Protein AF-A0A231RF28-F1 (afdb_monomer_lite)

Sequence (143 aa):
MRLYLSRLQVIILSLILAVGATVGSVVFNNASAESEHPALEQSLPKDEKGQTVFPKNKNGQTYGSAAFAVSPDNEPDLIKAWGADGNLGYVLKSDLDGDKPKNPEEAIAQQKLQKGDRIIPLYDVDGKTVIGKFIMSGAAIHN

Foldseek 3Di:
DPPPPPPVVVVVVPPPDDDDDDDDDDDPDPPPVPPPDDPDAVPFDADPVRAGDADADPVRWGEDAQVRGPDLVRGTQWHWDQAPVRDTATFGPCQVVDDDQPDPVSVVVVVVVPPFKDWTFGAHRNNPHGDHIHIDGDDDPPD

Radius of gyration: 27.0 Å; chains: 1; bounding box: 60×55×83 Å

Structure (mmCIF, N/CA/C/O backbone):
data_AF-A0A231RF28-F1
#
_entry.id   AF-A0A231RF28-F1
#
loop_
_atom_site.group_PDB
_atom_site.id
_atom_site.type_symbol
_atom_site.label_atom_id
_atom_site.label_alt_id
_atom_site.label_comp_id
_atom_site.label_asym_id
_atom_site.label_entity_id
_atom_site.label_seq_id
_atom_site.pdbx_PDB_ins_code
_atom_site.Cartn_x
_atom_site.Cartn_y
_atom_site.Cartn_z
_atom_site.occupancy
_atom_site.B_iso_or_equiv
_atom_site.auth_seq_id
_atom_site.auth_comp_id
_atom_site.auth_asym_id
_atom_site.auth_atom_id
_atom_site.pdbx_PDB_model_num
ATOM 1 N N . MET A 1 1 ? -37.564 -11.296 -53.355 1.00 51.03 1 MET A N 1
ATOM 2 C CA . MET A 1 1 ? -36.103 -11.241 -53.122 1.00 51.03 1 MET A CA 1
ATOM 3 C C . MET A 1 1 ? -35.798 -11.647 -51.675 1.00 51.03 1 MET A C 1
ATOM 5 O O . MET A 1 1 ? -35.544 -10.805 -50.830 1.00 51.03 1 MET A O 1
ATOM 9 N N . ARG A 1 2 ? -35.934 -12.943 -51.358 1.00 50.25 2 ARG A N 1
ATOM 10 C CA . ARG A 1 2 ? -35.669 -13.543 -50.030 1.00 50.25 2 ARG A CA 1
ATOM 11 C C . ARG A 1 2 ? -35.161 -14.982 -50.210 1.00 50.25 2 ARG A C 1
ATOM 13 O O . ARG A 1 2 ? -35.762 -15.931 -49.734 1.00 50.25 2 ARG A O 1
ATOM 20 N N . LEU A 1 3 ? -34.093 -15.135 -50.992 1.00 49.31 3 LEU A N 1
ATOM 21 C CA . LEU A 1 3 ? -33.524 -16.440 -51.368 1.00 49.31 3 LEU A CA 1
ATOM 22 C C . LEU A 1 3 ? -31.984 -16.422 -51.390 1.00 49.31 3 LEU A C 1
ATOM 24 O O . LEU A 1 3 ? -31.361 -17.113 -52.183 1.00 49.31 3 LEU A O 1
ATOM 28 N N . TYR A 1 4 ? -31.366 -15.625 -50.510 1.00 54.00 4 TYR A N 1
ATOM 29 C CA . TYR A 1 4 ? -29.901 -15.508 -50.408 1.00 54.00 4 TYR A CA 1
ATOM 30 C C . TYR A 1 4 ? -29.336 -15.703 -48.990 1.00 54.00 4 TYR A C 1
ATOM 32 O O . TYR A 1 4 ? -28.139 -15.542 -48.787 1.00 54.00 4 TYR A O 1
ATOM 40 N N . LEU A 1 5 ? -30.164 -16.086 -48.010 1.00 45.59 5 LEU A N 1
ATOM 41 C CA . LEU A 1 5 ? -29.724 -16.264 -46.617 1.00 45.59 5 LEU A CA 1
ATOM 42 C C . LEU A 1 5 ? -29.413 -17.718 -46.219 1.00 45.59 5 LEU A C 1
ATOM 44 O O . LEU A 1 5 ? -28.817 -17.927 -45.173 1.00 45.59 5 LEU A O 1
ATOM 48 N N . SER A 1 6 ? -29.727 -18.722 -47.045 1.00 58.25 6 SER A N 1
ATOM 49 C CA . SER A 1 6 ? -29.526 -20.144 -46.698 1.00 58.25 6 SER A CA 1
ATOM 50 C C . SER A 1 6 ? -28.325 -20.823 -47.372 1.00 58.25 6 SER A C 1
ATOM 52 O O . SER A 1 6 ? -28.043 -21.981 -47.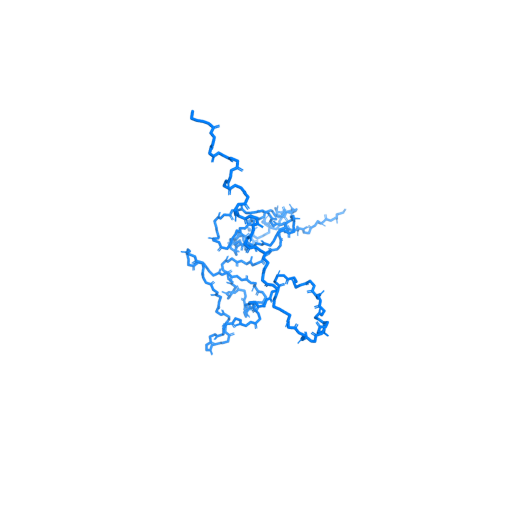080 1.00 58.25 6 SER A O 1
ATOM 54 N N . ARG A 1 7 ? -27.590 -20.133 -48.259 1.00 55.50 7 ARG A N 1
ATOM 55 C CA . ARG A 1 7 ? -26.402 -20.695 -48.943 1.00 55.50 7 ARG A CA 1
ATOM 56 C C . ARG A 1 7 ? -25.059 -20.149 -48.453 1.00 55.50 7 ARG A C 1
ATOM 58 O O . ARG A 1 7 ? -24.032 -20.742 -48.758 1.00 55.50 7 ARG A O 1
ATOM 65 N N . LEU A 1 8 ? -25.059 -19.083 -47.651 1.00 40.91 8 LEU A N 1
ATOM 66 C CA . LEU A 1 8 ? -23.835 -18.488 -47.100 1.00 40.91 8 LEU A CA 1
ATOM 67 C C . LEU A 1 8 ? -23.349 -19.203 -45.822 1.00 40.91 8 LEU A C 1
ATOM 69 O O . LEU A 1 8 ? -22.150 -19.268 -45.579 1.00 40.91 8 LEU A O 1
ATOM 73 N N . GLN A 1 9 ? -24.254 -19.820 -45.051 1.00 45.31 9 GLN A N 1
ATOM 74 C CA . GLN A 1 9 ? -23.897 -20.587 -43.844 1.00 45.31 9 GLN A CA 1
ATOM 75 C C . GLN A 1 9 ? -23.270 -21.962 -44.141 1.00 45.31 9 GLN A C 1
ATOM 77 O O . GLN A 1 9 ? -22.572 -22.501 -43.290 1.00 45.31 9 GLN A O 1
ATOM 82 N N . VAL A 1 10 ? -23.463 -22.520 -45.342 1.00 48.19 10 VAL A N 1
ATOM 83 C CA . VAL A 1 10 ? -22.919 -23.844 -45.709 1.00 48.19 10 VAL A CA 1
ATOM 84 C C . VAL A 1 10 ? -21.465 -23.753 -46.195 1.00 48.19 10 VAL A C 1
ATOM 86 O O . VAL A 1 10 ? -20.697 -24.685 -45.998 1.00 48.19 10 VAL A O 1
ATOM 89 N N . ILE A 1 11 ? -21.050 -22.608 -46.750 1.00 48.97 11 ILE A N 1
ATOM 90 C CA . ILE A 1 11 ? -19.699 -22.418 -47.314 1.00 48.97 11 ILE A CA 1
ATOM 91 C C . ILE A 1 11 ? -18.642 -22.212 -46.211 1.00 48.97 11 ILE A C 1
ATOM 93 O O . ILE A 1 11 ? -17.485 -22.587 -46.385 1.00 48.97 11 ILE A O 1
ATOM 97 N N . ILE A 1 12 ? -19.037 -21.688 -45.045 1.00 47.38 12 ILE A N 1
ATOM 98 C CA . ILE A 1 12 ? -18.131 -21.479 -43.900 1.00 47.38 12 ILE A CA 1
ATOM 99 C C . ILE A 1 12 ? -17.846 -22.803 -43.155 1.00 47.38 12 ILE A C 1
ATOM 101 O O . ILE A 1 12 ? -16.791 -22.951 -42.547 1.00 47.38 12 ILE A O 1
ATOM 105 N N . LEU A 1 13 ? -18.732 -23.803 -43.264 1.00 41.25 13 LEU A N 1
ATOM 106 C CA . LEU A 1 13 ? -18.581 -25.121 -42.625 1.00 41.25 13 LEU A CA 1
ATOM 107 C C . LEU A 1 13 ? -17.770 -26.139 -43.451 1.00 41.25 13 LEU A C 1
ATOM 109 O O . LEU A 1 13 ? -17.362 -27.163 -42.912 1.00 41.25 13 LEU A O 1
ATOM 113 N N . SER A 1 14 ? -17.493 -25.870 -44.732 1.00 47.94 14 SER A N 1
ATOM 114 C CA . SER A 1 14 ? -16.787 -26.796 -45.638 1.00 47.94 14 SER A CA 1
ATOM 115 C C . SER A 1 14 ? -15.280 -26.543 -45.799 1.00 47.94 14 SER A C 1
ATOM 117 O O . SER A 1 14 ? -14.629 -27.254 -46.557 1.00 47.94 14 SER A O 1
ATOM 119 N N . LEU A 1 15 ? -14.704 -25.559 -45.099 1.00 44.72 15 LEU A N 1
ATOM 120 C CA . LEU A 1 15 ? -13.268 -25.230 -45.170 1.00 44.72 15 LEU A CA 1
ATOM 121 C C . LEU A 1 15 ? -12.462 -25.747 -43.961 1.00 44.72 15 LEU A C 1
ATOM 123 O O . LEU A 1 15 ? -11.371 -25.262 -43.679 1.00 44.72 15 LEU A O 1
ATOM 127 N N . ILE A 1 16 ? -12.995 -26.751 -43.257 1.00 54.25 16 ILE A N 1
ATOM 128 C CA . ILE A 1 16 ? -12.319 -27.485 -42.178 1.00 54.25 16 ILE A CA 1
ATOM 129 C C . ILE A 1 16 ? -12.245 -28.960 -42.584 1.00 54.25 16 ILE A C 1
ATOM 131 O O . ILE A 1 16 ? -13.041 -29.772 -42.130 1.00 54.25 16 ILE A O 1
ATOM 135 N N . LEU A 1 17 ? -11.322 -29.309 -43.484 1.00 48.09 17 LEU A N 1
ATOM 136 C CA . LEU A 1 17 ? -10.825 -30.685 -43.629 1.00 48.09 17 LEU A CA 1
ATOM 137 C C . LEU A 1 17 ? -9.593 -30.718 -44.541 1.00 48.09 17 LEU A C 1
ATOM 139 O O . LEU A 1 17 ? -9.654 -31.074 -45.712 1.00 48.09 17 LEU A O 1
ATOM 143 N N . ALA A 1 18 ? -8.444 -30.356 -43.979 1.00 44.31 18 ALA A N 1
ATOM 144 C CA . ALA A 1 18 ? -7.155 -30.801 -44.491 1.00 44.31 18 ALA A CA 1
ATOM 145 C C . ALA A 1 18 ? -6.396 -31.435 -43.323 1.00 44.31 18 ALA A C 1
ATOM 147 O O . ALA A 1 18 ? -5.724 -30.773 -42.538 1.00 44.31 18 ALA A O 1
ATOM 148 N N . VAL A 1 19 ? -6.609 -32.743 -43.189 1.00 49.12 19 VAL A N 1
ATOM 149 C CA . VAL A 1 19 ? -5.878 -33.645 -42.303 1.00 49.12 19 VAL A CA 1
ATOM 150 C C . VAL A 1 19 ? -4.441 -33.738 -42.812 1.00 49.12 19 VAL A C 1
ATOM 152 O O . VAL A 1 19 ? -4.191 -34.311 -43.869 1.00 49.12 19 VAL A O 1
ATOM 155 N N . GLY A 1 20 ? -3.500 -33.177 -42.058 1.00 45.06 20 GLY A N 1
ATOM 156 C CA . GLY A 1 20 ? -2.078 -33.483 -42.165 1.00 45.06 20 GLY A CA 1
ATOM 157 C C . GLY A 1 20 ? -1.670 -34.300 -40.948 1.00 45.06 20 GLY A C 1
ATOM 158 O O . GLY A 1 20 ? -1.542 -33.754 -39.858 1.00 45.06 20 GLY A O 1
ATOM 159 N N . ALA A 1 21 ? -1.516 -35.611 -41.120 1.00 50.72 21 ALA A N 1
ATOM 160 C CA . ALA A 1 21 ? -1.008 -36.495 -40.082 1.00 50.72 21 ALA A CA 1
ATOM 161 C C . ALA A 1 21 ? 0.480 -36.204 -39.827 1.00 50.72 21 ALA A C 1
ATOM 163 O O . ALA A 1 21 ? 1.325 -36.501 -40.670 1.00 50.72 21 ALA A O 1
ATOM 164 N N . THR A 1 22 ? 0.806 -35.673 -38.650 1.00 48.28 22 THR A N 1
ATOM 165 C CA . THR A 1 22 ? 2.156 -35.746 -38.088 1.00 48.28 22 THR A CA 1
ATOM 166 C C . THR A 1 22 ? 2.129 -36.648 -36.861 1.00 48.28 22 THR A C 1
ATOM 168 O O . THR A 1 22 ? 1.559 -36.340 -35.818 1.00 48.28 22 THR A O 1
ATOM 171 N N . VAL A 1 23 ? 2.744 -37.818 -37.017 1.00 50.22 23 VAL A N 1
ATOM 172 C CA . VAL A 1 23 ? 3.174 -38.673 -35.912 1.00 50.22 23 VAL A CA 1
ATOM 173 C C . VAL A 1 23 ? 4.268 -37.914 -35.162 1.00 50.22 23 VAL A C 1
ATOM 175 O O . VAL A 1 23 ? 5.289 -37.571 -35.753 1.00 50.22 23 VAL A O 1
ATOM 178 N N . GLY A 1 24 ? 4.065 -37.637 -33.876 1.00 38.69 24 GLY A N 1
ATOM 179 C CA . GLY A 1 24 ? 5.066 -36.970 -33.048 1.00 38.69 24 GLY A CA 1
ATOM 180 C C . GLY A 1 24 ? 4.706 -37.038 -31.570 1.00 38.69 24 GLY A C 1
ATOM 181 O O . GLY A 1 24 ? 3.854 -36.290 -31.119 1.00 38.69 24 GLY A O 1
ATOM 182 N N . SER A 1 25 ? 5.341 -37.978 -30.869 1.00 43.47 25 SER A N 1
ATOM 183 C CA . SER A 1 25 ? 5.552 -38.093 -29.418 1.00 43.47 25 SER A CA 1
ATOM 184 C C . SER A 1 25 ? 4.484 -37.532 -28.471 1.00 43.47 25 SER A C 1
ATOM 186 O O . SER A 1 25 ? 4.359 -36.326 -28.279 1.00 43.47 25 SER A O 1
ATOM 188 N N . VAL A 1 26 ? 3.825 -38.434 -27.739 1.00 46.59 26 VAL A N 1
ATOM 189 C CA . VAL A 1 26 ? 3.111 -38.097 -26.502 1.00 46.59 26 VAL A CA 1
ATOM 190 C C . VAL A 1 26 ? 4.143 -37.629 -25.472 1.00 46.59 26 VAL A C 1
ATOM 192 O O . VAL A 1 26 ? 4.711 -38.433 -24.738 1.00 46.59 26 VAL A O 1
ATOM 195 N N . VAL A 1 27 ? 4.429 -36.331 -25.435 1.00 42.31 27 VAL A N 1
ATOM 196 C CA . VAL A 1 27 ? 5.046 -35.719 -24.261 1.00 42.31 27 VAL A CA 1
ATOM 197 C C . VAL A 1 27 ? 3.897 -35.372 -23.326 1.00 42.31 27 VAL A C 1
ATOM 199 O O . VAL A 1 27 ? 3.107 -34.470 -23.599 1.00 42.31 27 VAL A O 1
ATOM 202 N N . PHE A 1 28 ? 3.767 -36.148 -22.250 1.00 44.22 28 PHE A N 1
ATOM 203 C CA . PHE A 1 28 ? 2.954 -35.785 -21.096 1.00 44.22 28 PHE A CA 1
ATOM 204 C C . PHE A 1 28 ? 3.532 -34.495 -20.511 1.00 44.22 28 PHE A C 1
ATOM 206 O O . PHE A 1 28 ? 4.428 -34.526 -19.671 1.00 44.22 28 PHE A O 1
ATOM 213 N N . ASN A 1 29 ? 3.038 -33.351 -20.971 1.00 35.97 29 ASN A N 1
ATOM 214 C CA . ASN A 1 29 ? 3.200 -32.122 -20.220 1.00 35.97 29 ASN A CA 1
ATOM 215 C C . ASN A 1 29 ? 2.235 -32.225 -19.045 1.00 35.97 29 ASN A C 1
ATOM 217 O O . ASN A 1 29 ? 1.019 -32.266 -19.237 1.00 35.97 29 ASN A O 1
ATOM 221 N N . ASN A 1 30 ? 2.782 -32.317 -17.833 1.00 46.56 30 ASN A N 1
ATOM 222 C CA . ASN A 1 30 ? 2.016 -32.063 -16.626 1.00 46.56 30 ASN A CA 1
ATOM 223 C C . ASN A 1 30 ? 1.319 -30.716 -16.818 1.00 46.56 30 ASN A C 1
ATOM 225 O O . ASN A 1 30 ? 1.971 -29.674 -16.817 1.00 46.56 30 ASN A O 1
ATOM 229 N N . ALA A 1 31 ? -0.001 -30.745 -16.979 1.00 41.00 31 ALA A N 1
ATOM 230 C CA . ALA A 1 31 ? -0.835 -29.591 -16.723 1.00 41.00 31 ALA A CA 1
ATOM 231 C C . ALA A 1 31 ? -0.774 -29.331 -15.213 1.00 41.00 31 ALA A C 1
ATOM 233 O O . ALA A 1 31 ? -1.672 -29.690 -14.455 1.00 41.00 31 ALA A O 1
ATOM 234 N N . SER A 1 32 ? 0.330 -28.741 -14.764 1.00 42.16 32 SER A N 1
ATOM 235 C CA . SER A 1 32 ? 0.260 -27.832 -13.639 1.00 42.16 32 SER A CA 1
ATOM 236 C C . SER A 1 32 ? -0.646 -26.714 -14.127 1.00 42.16 32 SER A C 1
ATOM 238 O O . SER A 1 32 ? -0.340 -26.071 -15.128 1.00 42.16 32 SER A O 1
ATOM 240 N N . ALA A 1 33 ? -1.802 -26.543 -13.491 1.00 42.66 33 ALA A N 1
ATOM 241 C CA . ALA A 1 33 ? -2.539 -25.301 -13.618 1.00 42.66 33 ALA A CA 1
ATOM 242 C C . ALA A 1 33 ? -1.552 -24.184 -13.258 1.00 42.66 33 ALA A C 1
ATOM 244 O O . ALA A 1 33 ? -1.176 -24.044 -12.094 1.00 42.66 33 ALA A O 1
ATOM 245 N N . GLU A 1 34 ? -1.036 -23.490 -14.268 1.00 37.88 34 GLU A N 1
ATOM 246 C CA . GLU A 1 34 ? -0.123 -22.379 -14.076 1.00 37.88 34 GLU A CA 1
ATOM 247 C C . GLU A 1 34 ? -0.973 -21.252 -13.507 1.00 37.88 34 GLU A C 1
ATOM 249 O O . GLU A 1 34 ? -1.758 -20.605 -14.196 1.00 37.88 34 GLU A O 1
ATOM 254 N N . SER A 1 35 ? -0.921 -21.133 -12.185 1.00 41.09 35 SER A N 1
ATOM 255 C CA . SER A 1 35 ? -1.431 -19.982 -11.472 1.00 41.09 35 SER A CA 1
ATOM 256 C C . SER A 1 35 ? -0.731 -18.756 -12.044 1.00 41.09 35 SER A C 1
ATOM 258 O O . SER A 1 35 ? 0.458 -18.543 -11.805 1.00 41.09 35 SER A O 1
ATOM 260 N N . GLU A 1 36 ? -1.451 -17.964 -12.825 1.00 44.81 36 GLU A N 1
ATOM 261 C CA . GLU A 1 36 ? -1.018 -16.626 -13.202 1.00 44.81 36 GLU A CA 1
ATOM 262 C C . GLU A 1 36 ? -0.693 -15.853 -11.895 1.00 44.81 36 GLU A C 1
ATOM 264 O O . GLU A 1 36 ? -1.593 -15.624 -11.087 1.00 44.81 36 GLU A O 1
ATOM 269 N N . HIS A 1 37 ? 0.590 -15.483 -11.713 1.00 44.22 37 HIS A N 1
ATOM 270 C CA . HIS A 1 37 ? 1.276 -14.745 -10.614 1.00 44.22 37 HIS A CA 1
ATOM 271 C C . HIS A 1 37 ? 2.065 -15.586 -9.575 1.00 44.22 37 HIS A C 1
ATOM 273 O O . HIS A 1 37 ? 1.469 -16.473 -8.972 1.00 44.22 37 HIS A O 1
ATOM 279 N N . PRO A 1 38 ? 3.361 -15.277 -9.249 1.00 46.59 38 PRO A N 1
ATOM 280 C CA . PRO A 1 38 ? 4.085 -13.996 -9.371 1.00 46.59 38 PRO A CA 1
ATOM 281 C C . PRO A 1 38 ? 5.571 -14.135 -9.822 1.00 46.59 38 PRO A C 1
ATOM 283 O O . PRO A 1 38 ? 6.466 -14.285 -8.995 1.00 46.59 38 PRO A O 1
ATOM 286 N N . ALA A 1 39 ? 5.884 -14.005 -11.114 1.00 41.72 39 ALA A N 1
ATOM 287 C CA . ALA A 1 39 ? 7.285 -14.033 -11.585 1.00 41.72 39 ALA A CA 1
ATOM 288 C C . ALA A 1 39 ? 7.939 -12.641 -11.756 1.00 41.72 39 ALA A C 1
ATOM 290 O O . ALA A 1 39 ? 9.108 -12.558 -12.114 1.00 41.72 39 ALA A O 1
ATOM 291 N N . LEU A 1 40 ? 7.222 -11.538 -11.501 1.00 48.03 40 LEU A N 1
ATOM 292 C CA . LEU A 1 40 ? 7.718 -10.183 -11.811 1.00 48.03 40 LEU A CA 1
ATOM 293 C C . LEU A 1 40 ? 8.420 -9.456 -10.650 1.00 48.03 40 LEU A C 1
ATOM 295 O O . LEU A 1 40 ? 9.092 -8.459 -10.891 1.00 48.03 40 LEU A O 1
ATOM 299 N N . GLU A 1 41 ? 8.286 -9.908 -9.398 1.00 50.41 41 GLU A N 1
ATOM 300 C CA . GLU A 1 41 ? 8.835 -9.155 -8.252 1.00 50.41 41 GLU A CA 1
ATOM 301 C C . GLU A 1 41 ? 10.191 -9.655 -7.743 1.00 50.41 41 GLU A C 1
ATOM 303 O O . GLU A 1 41 ? 10.949 -8.882 -7.162 1.00 50.41 41 GLU A O 1
ATOM 308 N N . GLN A 1 42 ? 10.555 -10.912 -8.005 1.00 54.94 42 GLN A N 1
ATOM 309 C CA . GLN A 1 42 ? 11.833 -11.467 -7.542 1.00 54.94 42 GLN A CA 1
ATOM 310 C C . GLN A 1 42 ? 13.037 -11.017 -8.396 1.00 54.94 42 GLN A C 1
ATOM 312 O O . GLN A 1 42 ? 14.182 -11.269 -8.031 1.00 54.94 42 GLN A O 1
ATOM 317 N N . SER A 1 43 ? 12.788 -10.311 -9.504 1.00 71.00 43 SER A N 1
ATOM 318 C CA . SER A 1 43 ? 13.791 -9.799 -10.446 1.00 71.00 43 SER A CA 1
ATOM 319 C C . SER A 1 43 ? 13.819 -8.270 -10.537 1.00 71.00 43 SER A C 1
ATOM 321 O O . SER A 1 43 ? 14.265 -7.729 -11.552 1.00 71.00 43 SER A O 1
ATOM 323 N N . LEU A 1 44 ? 13.299 -7.553 -9.533 1.00 85.19 44 LEU A N 1
ATOM 324 C CA . LEU A 1 44 ? 13.310 -6.091 -9.572 1.00 85.19 44 LEU A CA 1
ATOM 325 C C . LEU A 1 44 ? 14.756 -5.567 -9.632 1.00 85.19 44 LEU A C 1
ATOM 327 O O . LEU A 1 44 ? 15.607 -6.028 -8.861 1.00 85.19 44 LEU A O 1
ATOM 331 N N . PRO A 1 45 ? 15.048 -4.605 -10.527 1.00 91.62 45 PRO A N 1
ATOM 332 C CA . PRO A 1 45 ? 16.380 -4.041 -10.632 1.00 91.62 45 PRO A CA 1
ATOM 333 C C . PRO A 1 45 ? 16.767 -3.348 -9.326 1.00 91.62 45 PRO A C 1
ATOM 335 O O . PRO A 1 45 ? 15.937 -2.737 -8.648 1.00 91.62 45 PRO A O 1
ATOM 338 N N . LYS A 1 46 ? 18.049 -3.448 -8.983 1.00 93.62 46 LYS A N 1
ATOM 339 C CA . LYS A 1 46 ? 18.650 -2.709 -7.877 1.00 93.62 46 LYS A CA 1
ATOM 340 C C . LYS A 1 46 ? 19.471 -1.548 -8.424 1.00 93.62 46 LYS A C 1
ATOM 342 O O . LYS A 1 46 ? 20.088 -1.685 -9.479 1.00 93.62 46 LYS A O 1
ATOM 347 N N . ASP A 1 47 ? 19.476 -0.425 -7.719 1.00 91.69 47 ASP A N 1
ATOM 348 C CA . ASP A 1 47 ? 20.397 0.672 -8.013 1.00 91.69 47 ASP A CA 1
ATOM 349 C C . ASP A 1 47 ? 21.818 0.376 -7.489 1.00 91.69 47 ASP A C 1
ATOM 351 O O . ASP A 1 47 ? 22.084 -0.660 -6.874 1.00 91.69 47 ASP A O 1
ATOM 355 N N . GLU A 1 48 ? 22.748 1.304 -7.717 1.00 90.88 48 GLU A N 1
ATOM 356 C CA . GLU A 1 48 ? 24.142 1.221 -7.251 1.00 90.88 48 GLU A CA 1
ATOM 357 C C . GLU A 1 48 ? 24.286 1.103 -5.719 1.00 90.88 48 GLU A C 1
ATOM 359 O O . GLU A 1 48 ? 25.323 0.665 -5.223 1.00 90.88 48 GLU A O 1
ATOM 364 N N . LYS A 1 49 ? 23.239 1.466 -4.964 1.00 89.88 49 LYS A N 1
ATOM 365 C CA . LYS A 1 49 ? 23.165 1.392 -3.498 1.00 89.88 49 LYS A CA 1
ATOM 366 C C . LYS A 1 49 ? 22.417 0.143 -3.017 1.00 89.88 49 LYS A C 1
ATOM 368 O O . LYS A 1 49 ? 22.189 -0.001 -1.817 1.00 89.88 49 LYS A O 1
ATOM 373 N N . GLY A 1 50 ? 22.018 -0.751 -3.924 1.00 89.62 50 GLY A N 1
ATOM 374 C CA . GLY A 1 50 ? 21.265 -1.965 -3.611 1.00 89.62 50 GLY A CA 1
ATOM 375 C C . GLY A 1 50 ? 19.775 -1.736 -3.317 1.00 89.62 50 GLY A C 1
ATOM 376 O O . GLY A 1 50 ? 19.092 -2.662 -2.862 1.00 89.62 50 GLY A O 1
ATOM 377 N N . GLN A 1 51 ? 19.247 -0.535 -3.569 1.00 92.00 51 GLN A N 1
ATOM 378 C CA . GLN A 1 51 ? 17.835 -0.204 -3.369 1.00 92.00 51 GLN A CA 1
ATOM 379 C C . GLN A 1 51 ? 16.997 -0.740 -4.520 1.00 92.00 51 GLN A C 1
ATOM 381 O O . GLN A 1 51 ? 17.415 -0.720 -5.675 1.00 92.00 51 GLN A O 1
ATOM 386 N N . THR A 1 52 ? 15.801 -1.230 -4.207 1.00 93.75 52 THR A N 1
ATOM 387 C CA . THR A 1 52 ? 14.866 -1.709 -5.230 1.00 93.75 52 THR A CA 1
ATOM 388 C C . THR A 1 52 ? 14.337 -0.554 -6.057 1.00 93.75 52 THR A C 1
ATOM 390 O O . THR A 1 52 ? 13.800 0.410 -5.518 1.00 93.75 52 THR A O 1
ATOM 393 N N . VAL A 1 53 ? 14.437 -0.684 -7.376 1.00 95.44 53 VAL A N 1
ATOM 394 C CA . VAL A 1 53 ? 13.844 0.246 -8.329 1.00 95.44 53 VAL A CA 1
ATOM 395 C C . VAL A 1 53 ? 12.462 -0.280 -8.705 1.00 95.44 53 VAL A C 1
ATOM 397 O O . VAL A 1 53 ? 12.315 -1.167 -9.547 1.00 95.44 53 VAL A O 1
ATOM 400 N N . PHE A 1 54 ? 11.438 0.260 -8.048 1.00 95.69 54 PHE A N 1
ATOM 401 C CA . PHE A 1 54 ? 10.048 -0.084 -8.329 1.00 95.69 54 PHE A CA 1
ATOM 402 C C . PHE A 1 54 ? 9.566 0.545 -9.647 1.00 95.69 54 PHE A C 1
ATOM 404 O O . PHE A 1 54 ? 9.945 1.678 -9.971 1.00 95.69 54 PHE A O 1
ATOM 411 N N . PRO A 1 55 ? 8.704 -0.150 -10.410 1.00 96.19 55 PRO A N 1
ATOM 412 C CA . PRO A 1 55 ? 8.057 0.433 -11.578 1.00 96.19 55 PRO A CA 1
ATOM 413 C C . PRO A 1 55 ? 7.154 1.608 -11.180 1.00 96.19 55 PRO A C 1
ATOM 415 O O . PRO A 1 55 ? 6.663 1.681 -10.053 1.00 96.19 55 PRO A O 1
ATOM 418 N N . LYS A 1 56 ? 6.910 2.519 -12.130 1.00 97.56 56 LYS A N 1
ATOM 419 C CA . LYS A 1 56 ? 6.019 3.675 -11.957 1.00 97.56 56 LYS A CA 1
ATOM 420 C C . LYS A 1 56 ? 4.765 3.553 -12.815 1.00 97.56 56 LYS A C 1
ATOM 422 O O . LYS A 1 56 ? 4.835 3.091 -13.952 1.00 97.56 56 LYS A O 1
ATOM 427 N N . ASN A 1 57 ? 3.625 3.979 -12.281 1.00 96.69 57 ASN A N 1
ATOM 428 C CA . ASN A 1 57 ? 2.367 4.053 -13.021 1.00 96.69 57 ASN A CA 1
ATOM 429 C C . ASN A 1 57 ? 2.279 5.339 -13.875 1.00 96.69 57 ASN A C 1
ATOM 431 O O . ASN A 1 57 ? 3.168 6.192 -13.849 1.00 96.69 57 ASN A O 1
ATOM 435 N N . LYS A 1 58 ? 1.169 5.515 -14.610 1.00 96.50 58 LYS A N 1
ATOM 436 C CA . LYS A 1 58 ? 0.914 6.700 -15.462 1.00 96.50 58 LYS A CA 1
ATOM 437 C C . LYS A 1 58 ? 0.907 8.042 -14.712 1.00 96.50 58 LYS A C 1
ATOM 439 O O . LYS A 1 58 ? 1.041 9.084 -15.342 1.00 96.50 58 LYS A O 1
ATOM 444 N N . ASN A 1 59 ? 0.723 8.023 -13.391 1.00 95.62 59 ASN A N 1
ATOM 445 C CA . ASN A 1 59 ? 0.734 9.205 -12.529 1.00 95.62 59 ASN A CA 1
ATOM 446 C C . ASN A 1 59 ? 2.113 9.437 -11.875 1.00 95.62 59 ASN A C 1
ATOM 448 O O . ASN A 1 59 ? 2.255 10.356 -11.075 1.00 95.62 59 ASN A O 1
ATOM 452 N N . GLY A 1 60 ? 3.120 8.614 -12.193 1.00 96.88 60 GLY A N 1
ATOM 453 C CA . GLY A 1 60 ? 4.470 8.711 -11.637 1.00 96.88 60 GLY A CA 1
ATOM 454 C C . GLY A 1 60 ? 4.655 8.061 -10.263 1.00 96.88 60 GLY A C 1
ATOM 455 O O . GLY A 1 60 ? 5.762 8.135 -9.730 1.00 96.88 60 GLY A O 1
ATOM 456 N N . GLN A 1 61 ? 3.624 7.410 -9.715 1.00 97.94 61 GLN A N 1
ATOM 457 C CA . GLN A 1 61 ? 3.687 6.706 -8.431 1.00 97.94 61 GLN A CA 1
ATOM 458 C C . GLN A 1 61 ? 4.385 5.360 -8.599 1.00 97.94 61 GLN A C 1
ATOM 460 O O . GLN A 1 61 ? 4.103 4.626 -9.549 1.00 97.94 61 GLN A O 1
ATOM 465 N N . THR A 1 62 ? 5.270 5.031 -7.669 1.00 97.94 62 THR A N 1
ATOM 466 C CA . THR A 1 62 ? 5.901 3.713 -7.579 1.00 97.94 62 THR A CA 1
ATOM 467 C C . THR A 1 62 ? 4.928 2.672 -7.032 1.00 97.94 62 THR A C 1
ATOM 469 O O . THR A 1 62 ? 4.119 2.983 -6.161 1.00 97.94 62 THR A O 1
ATOM 472 N N . TYR A 1 63 ? 4.985 1.437 -7.535 1.00 97.56 63 TYR A N 1
ATOM 473 C CA . TYR A 1 63 ? 4.108 0.359 -7.070 1.00 97.56 63 TYR A CA 1
ATOM 474 C C . TYR A 1 63 ? 4.840 -0.978 -6.921 1.00 97.56 63 TYR A C 1
ATOM 476 O O . TYR A 1 63 ? 5.736 -1.301 -7.701 1.00 97.56 63 TYR A O 1
ATOM 484 N N . GLY A 1 64 ? 4.444 -1.774 -5.924 1.00 96.25 64 GLY A N 1
ATOM 485 C CA . GLY A 1 64 ? 5.009 -3.106 -5.682 1.00 96.25 64 GLY A CA 1
ATOM 486 C C . GLY A 1 64 ? 4.839 -3.590 -4.244 1.00 96.25 64 GLY A C 1
ATOM 487 O O . GLY A 1 64 ? 4.210 -2.935 -3.417 1.00 96.25 64 GLY A O 1
ATOM 488 N N . SER A 1 65 ? 5.385 -4.764 -3.935 1.00 95.56 65 SER A N 1
ATOM 489 C CA . SER A 1 65 ? 5.435 -5.267 -2.559 1.00 95.56 65 SER A CA 1
ATOM 490 C C . SER A 1 65 ? 6.505 -4.552 -1.722 1.00 95.56 65 SER A C 1
ATOM 492 O O . SER A 1 65 ? 7.681 -4.513 -2.092 1.00 95.56 65 SER A O 1
ATOM 494 N N . ALA A 1 66 ? 6.102 -4.052 -0.549 1.00 94.81 66 ALA A N 1
ATOM 495 C CA . ALA A 1 66 ? 7.000 -3.458 0.444 1.00 94.81 66 ALA A CA 1
ATOM 496 C C . ALA A 1 66 ? 8.078 -4.443 0.938 1.00 94.81 66 ALA A C 1
ATOM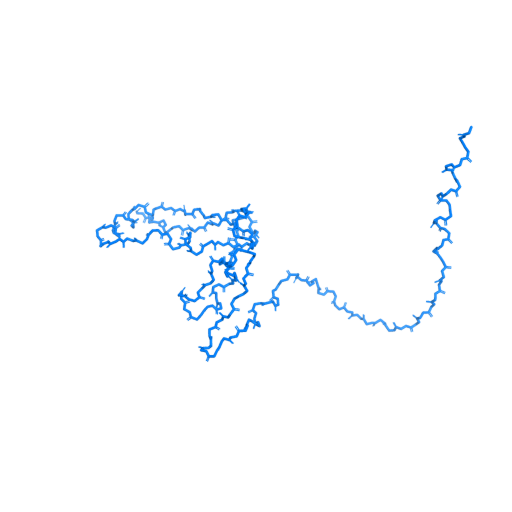 498 O O . ALA A 1 66 ? 9.154 -4.018 1.343 1.00 94.81 66 ALA A O 1
ATOM 499 N N . ALA A 1 67 ? 7.855 -5.758 0.814 1.00 93.69 67 ALA A N 1
ATOM 500 C CA . ALA A 1 67 ? 8.831 -6.784 1.193 1.00 93.69 67 ALA A CA 1
ATOM 501 C C . ALA A 1 67 ? 10.156 -6.702 0.411 1.00 93.69 67 ALA A C 1
ATOM 503 O O . ALA A 1 67 ? 11.162 -7.257 0.846 1.00 93.69 67 ALA A O 1
ATOM 504 N N . PHE A 1 68 ? 10.168 -6.024 -0.743 1.00 93.00 68 PHE A N 1
ATOM 505 C CA . PHE A 1 68 ? 11.385 -5.798 -1.522 1.00 93.00 68 PHE A CA 1
ATOM 506 C C . PHE A 1 68 ? 12.060 -4.462 -1.206 1.00 93.00 68 PHE A C 1
ATOM 508 O O . PHE A 1 68 ? 13.155 -4.214 -1.712 1.00 93.00 68 PHE A O 1
ATOM 515 N N . ALA A 1 69 ? 11.456 -3.589 -0.402 1.00 92.88 69 ALA A N 1
ATOM 516 C CA . ALA A 1 69 ? 12.099 -2.359 0.037 1.00 92.88 69 ALA A CA 1
ATOM 517 C C . ALA A 1 69 ? 13.208 -2.670 1.053 1.00 92.88 69 ALA A C 1
ATOM 519 O O . ALA A 1 69 ? 13.090 -3.577 1.872 1.00 92.88 69 ALA A O 1
ATOM 520 N N . VAL A 1 70 ? 14.310 -1.920 1.000 1.00 92.38 70 VAL A N 1
ATOM 521 C CA . VAL A 1 70 ? 15.432 -2.101 1.945 1.00 92.38 70 VAL A CA 1
ATOM 522 C C . VAL A 1 70 ? 15.185 -1.410 3.290 1.00 92.38 70 VAL A C 1
ATOM 524 O O . VAL A 1 70 ? 15.853 -1.715 4.273 1.00 92.38 70 VAL A O 1
ATOM 527 N N . SER A 1 71 ? 14.242 -0.469 3.329 1.00 92.19 71 SER A N 1
ATOM 528 C CA . SER A 1 71 ? 13.804 0.257 4.519 1.00 92.19 71 SER A CA 1
ATOM 529 C C . SER A 1 71 ? 12.389 0.814 4.293 1.00 92.19 71 SER A C 1
ATOM 531 O O . SER A 1 71 ? 11.985 0.932 3.129 1.00 92.19 71 SER A O 1
ATOM 533 N N . PRO A 1 72 ? 11.658 1.217 5.352 1.00 89.88 72 PRO A N 1
ATOM 534 C CA . PRO A 1 72 ? 10.342 1.846 5.212 1.00 89.88 72 PRO A CA 1
ATOM 535 C C . PRO A 1 72 ? 10.357 3.091 4.315 1.00 89.88 72 PRO A C 1
ATOM 537 O O . PRO A 1 72 ? 9.414 3.343 3.569 1.00 89.88 72 PRO A O 1
ATOM 540 N N . ASP A 1 73 ? 11.450 3.858 4.313 1.00 91.81 73 ASP A N 1
ATOM 541 C CA . ASP A 1 73 ? 11.593 5.050 3.467 1.00 91.81 73 ASP A CA 1
ATOM 542 C C . ASP A 1 73 ? 11.716 4.715 1.972 1.00 91.81 73 ASP A C 1
ATOM 544 O O . ASP A 1 73 ? 11.448 5.566 1.128 1.00 91.81 73 ASP A O 1
ATOM 548 N N . ASN A 1 74 ? 12.075 3.472 1.634 1.00 93.88 74 ASN A N 1
ATOM 549 C CA . ASN A 1 74 ? 12.229 2.988 0.261 1.00 93.88 74 ASN A CA 1
ATOM 550 C C . ASN A 1 74 ? 11.033 2.171 -0.246 1.00 93.88 74 ASN A C 1
ATOM 552 O O . ASN A 1 74 ? 11.120 1.568 -1.316 1.00 93.88 74 ASN A O 1
ATOM 556 N N . GLU A 1 75 ? 9.950 2.096 0.521 1.00 95.62 75 GLU A N 1
ATOM 557 C CA . GLU A 1 75 ? 8.716 1.448 0.083 1.00 95.62 75 GLU A CA 1
ATOM 558 C C . GLU A 1 75 ? 8.052 2.209 -1.073 1.00 95.62 75 GLU A C 1
ATOM 560 O O . GLU A 1 75 ? 8.178 3.436 -1.154 1.00 95.62 75 GLU A O 1
ATOM 565 N N . PRO A 1 76 ? 7.334 1.503 -1.964 1.00 97.38 76 PRO A N 1
ATOM 566 C CA . PRO A 1 76 ? 6.609 2.148 -3.047 1.00 97.38 76 PRO A CA 1
ATOM 567 C C . PRO A 1 76 ? 5.439 2.995 -2.524 1.00 97.38 76 PRO A C 1
ATOM 569 O O . PRO A 1 76 ? 4.898 2.748 -1.449 1.00 97.38 76 PRO A O 1
ATOM 572 N N . ASP A 1 77 ? 4.998 3.960 -3.329 1.00 97.94 77 ASP A N 1
ATOM 573 C CA . ASP A 1 77 ? 3.829 4.798 -3.028 1.00 97.94 77 ASP A CA 1
ATOM 574 C C . ASP A 1 77 ? 2.536 3.964 -2.947 1.00 97.94 77 ASP A C 1
ATOM 576 O O . ASP A 1 77 ? 1.643 4.252 -2.148 1.00 97.94 77 ASP A O 1
ATOM 580 N N . LEU A 1 78 ? 2.447 2.929 -3.788 1.00 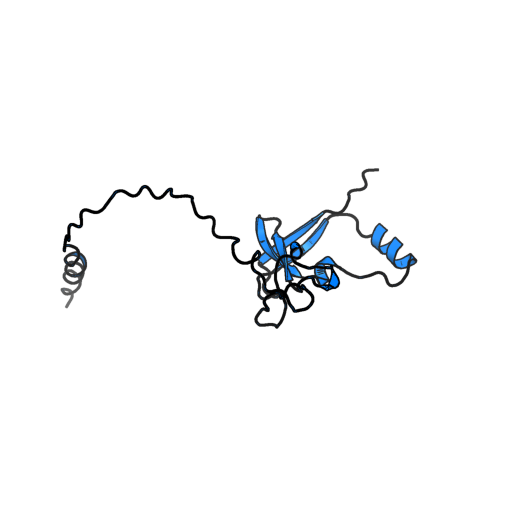98.19 78 LEU A N 1
ATOM 581 C CA . LEU A 1 78 ? 1.369 1.947 -3.857 1.00 98.19 78 LEU A CA 1
ATOM 582 C C . LEU A 1 78 ? 1.894 0.578 -3.411 1.00 98.19 78 LEU A C 1
ATOM 584 O O . LEU A 1 78 ? 2.606 -0.111 -4.149 1.00 98.19 78 LEU A O 1
ATOM 588 N N . ILE A 1 79 ? 1.518 0.171 -2.203 1.00 97.94 79 ILE A N 1
ATOM 589 C CA . ILE A 1 79 ? 1.976 -1.065 -1.571 1.00 97.94 79 ILE A CA 1
ATOM 590 C C . ILE A 1 79 ? 0.997 -2.187 -1.890 1.00 97.94 79 ILE A C 1
ATOM 592 O O . ILE A 1 79 ? -0.200 -2.080 -1.631 1.00 97.94 79 ILE A O 1
ATOM 596 N N . LYS A 1 80 ? 1.505 -3.280 -2.460 1.00 97.44 80 LYS A N 1
ATOM 597 C CA . LYS A 1 80 ? 0.701 -4.456 -2.801 1.00 97.44 80 LYS A CA 1
ATOM 598 C C . LYS A 1 80 ? 0.022 -5.034 -1.554 1.00 97.44 80 LYS A C 1
ATOM 600 O O . LYS A 1 80 ? 0.693 -5.318 -0.564 1.00 97.44 80 LYS A O 1
ATOM 605 N N . ALA A 1 81 ? -1.284 -5.268 -1.637 1.00 96.75 81 ALA A N 1
ATOM 606 C CA . ALA A 1 81 ? -2.086 -5.823 -0.553 1.00 96.75 81 ALA A CA 1
ATOM 607 C C . ALA A 1 81 ? -3.221 -6.712 -1.081 1.00 96.75 81 ALA A C 1
ATOM 609 O O . ALA A 1 81 ? -3.699 -6.546 -2.204 1.00 96.75 81 ALA A O 1
ATOM 610 N N . TRP A 1 82 ? -3.673 -7.639 -0.238 1.00 96.44 82 TRP A N 1
ATOM 611 C CA . TRP A 1 82 ? -4.882 -8.426 -0.469 1.00 96.44 82 TRP A CA 1
ATOM 612 C C . TRP A 1 82 ? -6.062 -7.756 0.233 1.00 96.44 82 TRP A C 1
ATOM 614 O O . TRP A 1 82 ? -6.003 -7.496 1.433 1.00 96.44 82 TRP A O 1
ATOM 624 N N . GLY A 1 83 ? -7.123 -7.460 -0.512 1.00 95.75 83 GLY A N 1
ATOM 625 C CA . GLY A 1 83 ? -8.358 -6.911 0.034 1.00 95.75 83 GLY A CA 1
ATOM 626 C C . GLY A 1 83 ? -9.125 -7.908 0.899 1.00 95.75 83 GLY A C 1
ATOM 627 O O . GLY A 1 83 ? -8.886 -9.112 0.849 1.00 95.75 83 GLY A O 1
ATOM 628 N N . ALA A 1 84 ? -10.109 -7.399 1.639 1.00 95.06 84 ALA A N 1
ATOM 629 C CA . ALA A 1 84 ? -11.005 -8.190 2.481 1.00 95.06 84 ALA A CA 1
ATOM 630 C C . ALA A 1 84 ? -11.745 -9.292 1.702 1.00 95.06 84 ALA A C 1
ATOM 632 O O . ALA A 1 84 ? -11.996 -10.364 2.243 1.00 95.06 84 ALA A O 1
ATOM 633 N N . ASP A 1 85 ? -12.028 -9.045 0.421 1.00 94.00 85 ASP A N 1
ATOM 634 C CA . ASP A 1 85 ? -12.701 -9.992 -0.474 1.00 94.00 85 ASP A CA 1
ATOM 635 C C . ASP A 1 85 ? -11.719 -10.931 -1.209 1.00 94.00 85 ASP A C 1
ATOM 637 O O . ASP A 1 85 ? -12.108 -11.638 -2.133 1.00 94.00 85 ASP A O 1
ATOM 641 N N . GLY A 1 86 ? -10.429 -10.919 -0.848 1.00 94.06 86 GLY A N 1
ATOM 642 C CA . GLY A 1 86 ? -9.393 -11.734 -1.493 1.00 94.06 86 GLY A CA 1
ATOM 643 C C . GLY A 1 86 ? -8.908 -11.202 -2.845 1.00 94.06 86 GLY A C 1
ATOM 644 O O . GLY A 1 86 ? -8.143 -11.879 -3.524 1.00 94.06 86 GLY A O 1
ATOM 645 N N . ASN A 1 87 ? -9.311 -9.993 -3.244 1.00 93.50 87 ASN A N 1
ATOM 646 C CA . ASN A 1 87 ? -8.813 -9.349 -4.461 1.00 93.50 87 ASN A CA 1
ATOM 647 C C . ASN A 1 87 ? -7.412 -8.772 -4.236 1.00 93.50 87 ASN A C 1
ATOM 649 O O . ASN A 1 87 ? -7.175 -8.078 -3.245 1.00 93.50 87 ASN A O 1
ATOM 653 N N . LEU A 1 88 ? -6.494 -9.017 -5.169 1.00 96.44 88 LEU A N 1
ATOM 654 C CA . LEU A 1 88 ? -5.181 -8.379 -5.159 1.00 96.44 88 LEU A CA 1
ATOM 655 C C . LEU A 1 88 ? -5.296 -6.930 -5.647 1.00 96.44 88 LEU A C 1
ATOM 657 O O . LEU A 1 88 ? -5.928 -6.664 -6.667 1.00 96.44 88 LEU A O 1
ATOM 661 N N . GLY A 1 89 ? -4.647 -6.007 -4.945 1.00 97.56 89 GLY A N 1
ATOM 662 C CA . GLY A 1 89 ? -4.569 -4.603 -5.332 1.00 97.56 89 GLY A CA 1
ATOM 663 C C . GLY A 1 89 ? -3.438 -3.883 -4.612 1.00 97.56 89 GLY A C 1
ATOM 664 O O . GLY A 1 89 ? -2.452 -4.499 -4.198 1.00 97.56 89 GLY A O 1
ATOM 665 N N . TYR A 1 90 ? -3.592 -2.573 -4.451 1.00 98.25 90 TYR A N 1
ATOM 666 C CA . TYR A 1 90 ? -2.600 -1.713 -3.821 1.00 98.25 90 TYR A CA 1
ATOM 667 C C . TYR A 1 90 ? -3.242 -0.778 -2.802 1.00 98.25 90 TYR A C 1
ATOM 669 O O . TYR A 1 90 ? -4.329 -0.256 -3.020 1.00 98.25 90 TYR A O 1
ATOM 677 N N . VAL A 1 91 ? -2.558 -0.524 -1.697 1.00 97.88 91 VAL A N 1
ATOM 678 C CA . VAL A 1 91 ? -2.918 0.514 -0.727 1.00 97.88 91 VAL A CA 1
ATOM 679 C C . VAL A 1 91 ? -1.926 1.663 -0.836 1.00 97.88 91 VAL A C 1
ATOM 681 O O . VAL A 1 91 ? -0.742 1.446 -1.098 1.00 97.88 91 VAL A O 1
ATOM 684 N N . LEU A 1 92 ? -2.392 2.896 -0.655 1.00 97.19 92 LEU A N 1
ATOM 685 C CA . LEU A 1 92 ? -1.491 4.043 -0.604 1.00 97.19 92 LEU A CA 1
ATOM 686 C C . LEU A 1 92 ? -0.674 3.996 0.686 1.00 97.19 92 LEU A C 1
ATOM 688 O O . LEU A 1 92 ? -1.231 3.831 1.771 1.00 97.19 92 LEU A O 1
ATOM 692 N N . LYS A 1 93 ? 0.638 4.217 0.583 1.00 95.62 93 LYS A N 1
ATOM 693 C CA . LYS A 1 93 ? 1.521 4.302 1.753 1.00 95.62 93 LYS A CA 1
ATOM 694 C C . LYS A 1 93 ? 1.067 5.381 2.741 1.00 95.62 93 LYS A C 1
ATOM 696 O O . LYS A 1 93 ? 1.053 5.144 3.942 1.00 95.62 93 LYS A O 1
ATOM 701 N N . SER A 1 94 ? 0.610 6.532 2.246 1.00 93.12 94 SER A N 1
ATOM 702 C CA . SER A 1 94 ? 0.036 7.594 3.086 1.00 93.12 94 SER A CA 1
ATOM 703 C C . SER A 1 94 ? -1.199 7.135 3.863 1.00 93.12 94 SER A C 1
ATOM 705 O O . SER A 1 94 ? -1.380 7.511 5.020 1.00 93.12 94 SER A O 1
ATOM 707 N N . ASP A 1 95 ? -2.032 6.296 3.243 1.00 92.69 95 ASP A N 1
ATOM 708 C CA . ASP A 1 95 ? -3.217 5.742 3.892 1.00 92.69 95 ASP A CA 1
ATOM 709 C C . ASP A 1 95 ? -2.835 4.654 4.899 1.00 92.69 95 ASP A C 1
ATOM 711 O O . ASP A 1 95 ? -3.586 4.425 5.835 1.00 92.69 95 ASP A O 1
ATOM 715 N N . LEU A 1 96 ? -1.680 3.998 4.769 1.00 89.62 96 LEU A N 1
ATOM 716 C CA . LEU A 1 96 ? -1.163 3.092 5.799 1.00 89.62 96 LEU A CA 1
ATOM 717 C C . LEU A 1 96 ? -0.565 3.865 6.978 1.00 89.62 96 LEU A C 1
ATOM 719 O O . LEU A 1 96 ? -0.969 3.633 8.117 1.00 89.62 96 LEU A O 1
ATOM 723 N N . ASP A 1 97 ? 0.325 4.820 6.708 1.00 87.44 97 ASP A N 1
ATOM 724 C CA . ASP A 1 97 ? 1.017 5.607 7.736 1.00 87.44 97 ASP A CA 1
ATOM 725 C C . ASP A 1 97 ? 0.036 6.412 8.602 1.00 87.44 97 ASP A C 1
ATOM 727 O O . ASP A 1 97 ? 0.216 6.517 9.816 1.00 87.44 97 ASP A O 1
ATOM 731 N N . GLY A 1 98 ? -1.029 6.944 7.992 1.00 83.12 98 GLY A N 1
ATOM 732 C CA . GLY A 1 98 ? -1.990 7.803 8.679 1.00 83.12 98 GLY A CA 1
ATOM 733 C C . GLY A 1 98 ? -1.373 9.106 9.196 1.00 83.12 98 GLY A C 1
ATOM 734 O O . GLY A 1 98 ? -0.268 9.507 8.819 1.00 83.12 98 GLY A O 1
ATOM 735 N N . ASP A 1 99 ? -2.112 9.793 10.065 1.00 83.12 99 ASP A N 1
ATOM 736 C CA . ASP A 1 99 ? -1.656 11.051 10.651 1.00 83.12 99 ASP A CA 1
ATOM 737 C C . ASP A 1 99 ? -0.596 10.795 11.725 1.00 83.12 99 ASP A C 1
ATOM 739 O O . ASP A 1 99 ? -0.864 10.179 12.756 1.00 83.12 99 ASP A O 1
ATOM 743 N N . LYS A 1 100 ? 0.618 11.312 11.511 1.00 83.62 100 LYS A N 1
ATOM 744 C CA . LYS A 1 100 ? 1.684 11.246 12.517 1.00 83.62 100 LYS A CA 1
ATOM 745 C C . LYS A 1 100 ? 1.397 12.250 13.641 1.00 83.62 100 LYS A C 1
ATOM 747 O O . LYS A 1 100 ? 1.180 13.429 13.344 1.00 83.62 100 LYS A O 1
ATOM 752 N N . PRO A 1 101 ? 1.433 11.835 14.920 1.00 85.62 101 PRO A N 1
ATOM 753 C CA . PRO A 1 101 ? 1.246 12.757 16.032 1.00 85.62 101 PRO A CA 1
ATOM 754 C C . PRO A 1 101 ? 2.393 13.768 16.081 1.00 85.62 101 PRO A C 1
ATOM 756 O O . PRO A 1 101 ? 3.559 13.417 15.890 1.00 85.62 101 PRO A O 1
ATOM 759 N N . LYS A 1 102 ? 2.077 15.035 16.357 1.00 90.19 102 LYS A N 1
ATOM 760 C CA . LYS A 1 102 ? 3.061 16.130 16.372 1.00 90.19 102 LYS A CA 1
ATOM 761 C C . LYS A 1 102 ? 3.768 16.269 17.716 1.00 90.19 102 LYS A C 1
ATOM 763 O O . LYS A 1 102 ? 4.814 16.907 17.796 1.00 90.19 102 LYS A O 1
ATOM 768 N N . ASN A 1 103 ? 3.187 15.711 18.775 1.00 91.88 103 ASN A N 1
ATOM 769 C CA . ASN A 1 103 ? 3.724 15.742 20.130 1.00 91.88 103 ASN A CA 1
ATOM 770 C C . ASN A 1 103 ? 3.298 14.487 20.930 1.00 91.88 103 ASN A C 1
ATOM 772 O O . ASN A 1 103 ? 2.374 13.778 20.516 1.00 91.88 103 ASN A O 1
ATOM 776 N N . PRO A 1 104 ? 3.957 14.188 22.069 1.00 89.81 104 PRO A N 1
ATOM 777 C CA . PRO A 1 104 ? 3.638 13.008 22.878 1.00 89.81 104 PRO A CA 1
ATOM 778 C C . PRO A 1 104 ? 2.190 12.957 23.388 1.00 89.81 104 PRO A C 1
ATOM 780 O O . PRO A 1 104 ? 1.610 11.878 23.485 1.00 89.81 104 PRO A O 1
ATOM 783 N N . GLU A 1 105 ? 1.586 14.105 23.698 1.00 92.50 105 GLU A N 1
ATOM 784 C CA . GLU A 1 105 ? 0.206 14.186 24.196 1.00 92.50 105 GLU A CA 1
ATOM 785 C C . GLU A 1 105 ? -0.798 13.768 23.112 1.00 92.50 105 GLU A C 1
ATOM 787 O O . GLU A 1 105 ? -1.711 12.980 23.369 1.00 92.50 105 GLU A O 1
ATOM 792 N N . GLU A 1 106 ? -0.579 14.225 21.878 1.00 89.19 106 GLU A N 1
ATOM 793 C CA . GLU A 1 106 ? -1.351 13.835 20.702 1.00 89.19 106 GLU A CA 1
ATOM 794 C C . GLU A 1 106 ? -1.171 12.346 20.389 1.00 89.19 106 GLU A C 1
ATOM 796 O O . GLU A 1 106 ? -2.153 11.672 20.095 1.00 89.19 106 GLU A O 1
ATOM 801 N N . ALA A 1 107 ? 0.040 11.797 20.532 1.00 86.25 107 ALA A N 1
ATOM 802 C CA . ALA A 1 107 ? 0.284 10.366 20.335 1.00 86.25 107 ALA A CA 1
ATOM 803 C C . ALA A 1 107 ? -0.552 9.505 21.298 1.00 86.25 107 ALA A C 1
ATOM 805 O O . ALA A 1 107 ? -1.186 8.535 20.882 1.00 86.25 107 ALA A O 1
ATOM 806 N N . ILE A 1 108 ? -0.625 9.898 22.575 1.00 86.50 108 ILE A N 1
ATOM 807 C CA . ILE A 1 108 ? -1.455 9.214 23.578 1.00 86.50 108 ILE A CA 1
ATOM 808 C C . ILE A 1 108 ? -2.944 9.342 23.229 1.00 86.50 108 ILE A C 1
ATOM 810 O O . ILE A 1 108 ? -3.702 8.382 23.386 1.00 86.50 108 ILE A O 1
ATOM 814 N N . ALA A 1 109 ? -3.383 10.517 22.770 1.00 85.94 109 ALA A N 1
ATOM 815 C CA . ALA A 1 109 ? -4.765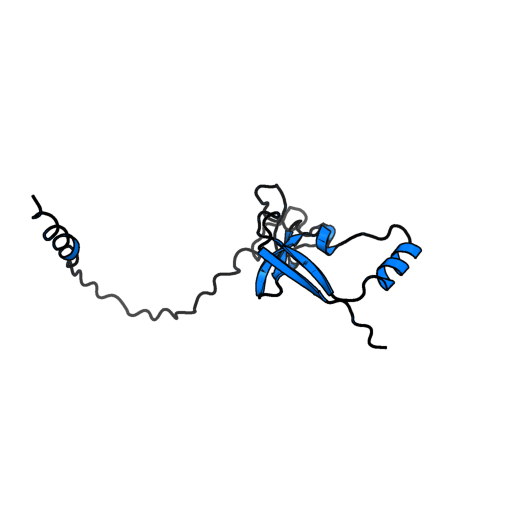 10.730 22.353 1.00 85.94 109 ALA A CA 1
ATOM 816 C C . ALA A 1 109 ? -5.128 9.860 21.137 1.00 85.94 109 ALA A C 1
ATOM 818 O O . ALA A 1 109 ? -6.145 9.166 21.168 1.00 85.94 109 ALA A O 1
ATOM 819 N N . GLN A 1 110 ? -4.270 9.827 20.114 1.00 82.31 110 GLN A N 1
ATOM 820 C CA . GLN A 1 110 ? -4.446 8.995 18.926 1.00 82.31 110 GLN A CA 1
ATOM 821 C C . GLN A 1 110 ? -4.470 7.506 19.286 1.00 82.31 110 GLN A C 1
ATOM 823 O O . GLN A 1 110 ? -5.371 6.799 18.848 1.00 82.31 110 GLN A O 1
ATOM 828 N N . GLN A 1 111 ? -3.576 7.031 20.157 1.00 81.31 111 GLN A N 1
ATOM 829 C CA . GLN A 1 111 ? -3.576 5.636 20.610 1.00 81.31 111 GLN A CA 1
ATOM 830 C C . GLN A 1 111 ? -4.872 5.258 21.349 1.00 81.31 111 GLN A C 1
ATOM 832 O O . GLN A 1 111 ? -5.381 4.150 21.192 1.00 81.31 111 GLN A O 1
ATOM 837 N N . LYS A 1 112 ? -5.440 6.171 22.148 1.00 80.12 112 LYS A N 1
ATOM 838 C CA . LYS A 1 112 ? -6.725 5.942 22.835 1.00 80.12 112 LYS A CA 1
ATOM 839 C C . LYS A 1 112 ? -7.916 5.916 21.875 1.00 80.12 112 LYS A C 1
ATOM 841 O O . LYS A 1 112 ? -8.905 5.246 22.177 1.00 80.12 112 LYS A O 1
ATOM 846 N N . LEU A 1 113 ? -7.829 6.667 20.777 1.00 73.56 113 LEU A N 1
ATOM 847 C CA . LEU A 1 113 ? -8.867 6.805 19.754 1.00 73.56 113 LEU A CA 1
ATOM 848 C C . LEU A 1 113 ? -8.811 5.702 18.692 1.00 73.56 113 LEU A C 1
ATOM 850 O O . LEU A 1 113 ? -9.858 5.324 18.175 1.00 73.56 113 LEU A O 1
ATOM 854 N N . GLN A 1 114 ? -7.626 5.164 18.389 1.00 69.31 114 GLN A N 1
ATOM 855 C CA . GLN A 1 114 ? -7.421 4.059 17.446 1.00 69.31 114 GLN A CA 1
ATOM 856 C C . GLN A 1 114 ? -7.887 2.722 18.043 1.00 69.31 114 GLN A C 1
ATOM 858 O O . GLN A 1 114 ? -7.103 1.810 18.301 1.00 69.31 114 GLN A O 1
ATOM 863 N N . LYS A 1 115 ? -9.193 2.610 18.290 1.00 69.69 115 LYS A N 1
ATOM 864 C CA . LYS A 1 115 ? -9.851 1.370 18.698 1.00 69.69 115 LYS A CA 1
ATOM 865 C C . LYS A 1 115 ? -10.626 0.798 17.518 1.00 69.69 115 LYS A C 1
ATOM 867 O O . LYS A 1 115 ? -11.525 1.452 16.998 1.00 69.69 115 LYS A O 1
ATOM 872 N N . GLY A 1 116 ? -10.318 -0.446 17.166 1.00 77.50 116 GLY A N 1
ATOM 873 C CA . GLY A 1 116 ? -11.036 -1.210 16.148 1.00 77.50 116 GLY A CA 1
ATOM 874 C C . GLY A 1 116 ? -10.350 -1.236 14.788 1.00 77.50 116 GLY A C 1
ATOM 875 O O . GLY A 1 116 ? -9.197 -0.833 14.635 1.00 77.50 116 GLY A O 1
ATOM 876 N N . ASP A 1 117 ? -11.077 -1.771 13.816 1.00 87.19 117 ASP A N 1
ATOM 877 C CA . ASP A 1 117 ? -10.576 -2.008 12.470 1.00 87.19 117 ASP A CA 1
ATOM 878 C C . ASP A 1 117 ? -10.500 -0.707 11.668 1.00 87.19 117 ASP A C 1
ATOM 880 O O . ASP A 1 117 ? -11.454 0.074 11.608 1.00 87.19 117 ASP A O 1
ATOM 884 N N . ARG A 1 118 ? -9.369 -0.495 10.996 1.00 88.62 118 ARG A N 1
ATOM 885 C CA . ARG A 1 118 ? -9.191 0.597 10.044 1.00 88.62 118 ARG A CA 1
ATOM 886 C C . ARG A 1 118 ? -9.445 0.082 8.633 1.00 88.62 118 ARG A C 1
ATOM 888 O O . ARG A 1 118 ? -8.785 -0.845 8.167 1.00 88.62 118 ARG A O 1
ATOM 895 N N . ILE A 1 119 ? -10.392 0.717 7.949 1.00 93.62 119 ILE A N 1
ATOM 896 C CA . ILE A 1 119 ? -10.729 0.417 6.558 1.00 93.62 119 ILE A CA 1
ATOM 897 C C . ILE A 1 119 ? -9.933 1.360 5.658 1.00 93.62 119 ILE A C 1
ATOM 899 O O . ILE A 1 119 ? -10.096 2.576 5.733 1.00 93.62 119 ILE A O 1
ATOM 903 N N . ILE A 1 120 ? -9.098 0.791 4.796 1.00 95.25 120 ILE A N 1
ATOM 904 C CA . ILE A 1 120 ? -8.280 1.509 3.816 1.00 95.25 120 ILE A CA 1
ATOM 905 C C . ILE A 1 120 ? -8.780 1.142 2.414 1.00 95.25 120 ILE A C 1
ATOM 907 O O . ILE A 1 120 ? -9.060 -0.034 2.167 1.00 95.25 120 ILE A O 1
ATOM 911 N N . PRO A 1 121 ? -8.939 2.094 1.479 1.00 97.25 121 PRO A N 1
ATOM 912 C CA . PRO A 1 121 ? -9.313 1.754 0.111 1.00 97.25 121 PRO A CA 1
ATOM 913 C C . PRO A 1 121 ? -8.244 0.873 -0.549 1.00 97.25 121 PRO A C 1
ATOM 915 O O . PRO A 1 121 ? -7.049 1.136 -0.432 1.00 97.25 121 PRO A O 1
ATOM 918 N N . LEU A 1 122 ? -8.679 -0.170 -1.257 1.00 98.19 122 LEU A N 1
ATOM 919 C CA . LEU A 1 122 ? -7.810 -0.955 -2.129 1.00 98.19 122 LEU A CA 1
ATOM 920 C C . LEU A 1 122 ? -7.935 -0.395 -3.546 1.00 98.19 122 LEU A C 1
ATOM 922 O O . LEU A 1 122 ? -9.032 -0.373 -4.106 1.00 98.19 122 LEU A O 1
ATOM 926 N N . TYR A 1 123 ? -6.826 0.054 -4.110 1.00 98.31 123 TYR A N 1
ATOM 927 C CA . TYR A 1 123 ? -6.734 0.657 -5.431 1.00 98.31 123 TYR A CA 1
ATO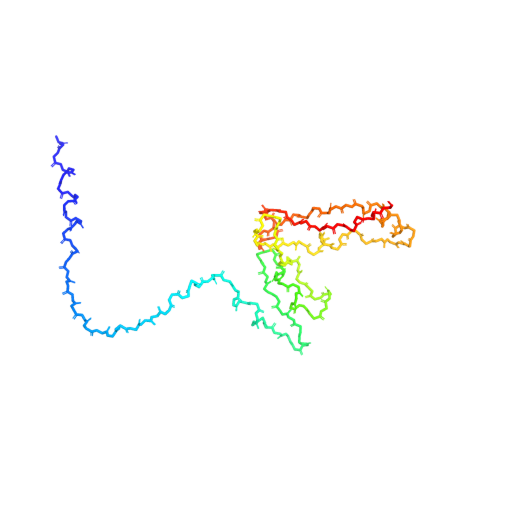M 928 C C . TYR A 1 123 ? -6.187 -0.324 -6.473 1.00 98.31 123 TYR A C 1
ATOM 930 O O . TYR A 1 123 ? -5.473 -1.276 -6.152 1.00 98.31 123 TYR A O 1
ATOM 938 N N . ASP A 1 124 ? -6.501 -0.057 -7.736 1.00 97.94 124 ASP A N 1
ATOM 939 C CA . ASP A 1 124 ? -5.779 -0.599 -8.887 1.00 97.94 124 ASP A CA 1
ATOM 940 C C . ASP A 1 124 ? -4.374 0.040 -8.995 1.00 97.94 124 ASP A C 1
ATOM 942 O O . ASP A 1 124 ? -4.050 1.017 -8.313 1.00 97.94 124 ASP A O 1
ATOM 946 N N . VAL A 1 125 ? -3.530 -0.470 -9.892 1.00 97.19 125 VAL A N 1
ATOM 947 C CA . VAL A 1 125 ? -2.153 -0.008 -10.135 1.00 97.19 125 VAL A CA 1
ATOM 948 C C . VAL A 1 125 ? -2.068 1.469 -10.541 1.00 97.19 125 VAL A C 1
ATOM 950 O O . VAL A 1 125 ? -1.023 2.110 -10.412 1.00 97.19 125 VAL A O 1
ATOM 953 N N . ASP A 1 126 ? -3.168 2.054 -11.023 1.00 96.81 126 ASP A N 1
ATOM 954 C CA . ASP A 1 126 ? -3.230 3.478 -11.336 1.00 96.81 126 ASP A CA 1
ATOM 955 C C . ASP A 1 126 ? -3.292 4.394 -10.103 1.00 96.81 126 ASP A C 1
ATOM 957 O O . ASP A 1 126 ? -3.136 5.606 -10.259 1.00 96.81 126 ASP A O 1
ATOM 961 N N . GLY A 1 127 ? -3.494 3.841 -8.903 1.00 96.06 127 GLY A N 1
ATOM 962 C CA . GLY A 1 127 ? -3.536 4.580 -7.642 1.00 96.06 127 GLY A CA 1
ATOM 963 C C . GLY A 1 127 ? -4.725 5.529 -7.488 1.00 96.06 127 GLY A C 1
ATOM 964 O O . GLY A 1 127 ? -4.677 6.419 -6.642 1.00 96.06 127 GLY A O 1
ATOM 965 N N . LYS A 1 128 ? -5.762 5.396 -8.325 1.00 96.50 128 LYS A N 1
ATOM 966 C CA . LYS A 1 128 ? -6.970 6.239 -8.306 1.00 96.50 128 LYS A CA 1
ATOM 967 C C . LYS A 1 128 ? -8.250 5.412 -8.305 1.00 96.50 128 LYS A C 1
ATOM 969 O O . LYS A 1 128 ? -9.209 5.767 -7.624 1.00 96.50 128 LYS A O 1
ATOM 974 N N . THR A 1 129 ? -8.280 4.329 -9.070 1.00 97.56 129 THR A N 1
ATOM 975 C CA . THR A 1 129 ? -9.448 3.462 -9.210 1.00 97.56 129 THR A CA 1
ATOM 976 C C . THR A 1 129 ? -9.563 2.578 -7.979 1.00 97.56 129 THR A C 1
ATOM 978 O O . THR A 1 129 ? -8.694 1.751 -7.731 1.00 97.56 129 THR A O 1
ATOM 981 N N . VAL A 1 130 ? -10.626 2.753 -7.194 1.00 98.12 130 VAL A N 1
ATOM 982 C CA . VAL A 1 130 ? -10.898 1.913 -6.021 1.00 98.12 130 VAL A CA 1
ATOM 983 C C . VAL A 1 130 ? -11.542 0.607 -6.482 1.00 98.12 130 VAL A C 1
ATOM 985 O O . VAL A 1 130 ? -12.596 0.626 -7.114 1.00 98.12 130 VAL A O 1
ATOM 988 N N . ILE A 1 131 ? -10.919 -0.518 -6.139 1.00 97.38 131 ILE A N 1
ATOM 989 C CA . ILE A 1 131 ? -11.337 -1.879 -6.513 1.00 97.38 131 ILE A CA 1
ATOM 990 C C . ILE A 1 131 ? -11.741 -2.735 -5.306 1.00 97.38 131 ILE A C 1
ATOM 992 O O . ILE A 1 131 ? -12.171 -3.874 -5.466 1.00 97.38 131 ILE A O 1
ATOM 996 N N . GLY A 1 132 ? -11.613 -2.206 -4.087 1.00 97.25 132 GLY A N 1
ATOM 997 C CA . GLY A 1 132 ? -12.017 -2.917 -2.881 1.00 97.25 132 GLY A CA 1
ATOM 998 C C . GLY A 1 132 ? -11.625 -2.195 -1.601 1.00 97.25 132 GLY A C 1
ATOM 999 O O . GLY A 1 132 ? -11.454 -0.975 -1.569 1.00 97.25 132 GLY A O 1
ATOM 1000 N N . LYS A 1 133 ? -11.482 -2.973 -0.529 1.00 97.44 133 LYS A N 1
ATOM 1001 C CA . LYS A 1 133 ? -11.102 -2.485 0.798 1.00 97.44 133 LYS A CA 1
ATOM 1002 C C . LYS A 1 133 ? -10.046 -3.397 1.400 1.00 97.44 133 LYS A C 1
ATOM 1004 O O . LYS A 1 133 ? -10.165 -4.614 1.313 1.00 97.44 133 LYS A O 1
ATOM 1009 N N . PHE A 1 134 ? -9.052 -2.806 2.037 1.00 95.62 134 PHE A N 1
ATOM 1010 C CA . PHE A 1 134 ? -8.097 -3.462 2.914 1.00 95.62 134 PHE A CA 1
ATOM 1011 C C . PHE A 1 134 ? -8.496 -3.181 4.365 1.00 95.62 134 PHE A C 1
ATOM 1013 O O . PHE A 1 134 ? -8.849 -2.050 4.705 1.00 95.62 134 PHE A O 1
ATOM 1020 N N . ILE A 1 135 ? -8.483 -4.208 5.213 1.00 93.06 135 ILE A N 1
ATOM 1021 C CA . ILE A 1 135 ? -8.852 -4.084 6.625 1.00 93.06 135 ILE A CA 1
ATOM 1022 C C . ILE A 1 135 ? -7.596 -4.303 7.457 1.00 93.06 135 ILE A C 1
ATOM 1024 O O . ILE A 1 135 ? -7.030 -5.393 7.469 1.00 93.06 135 ILE A O 1
ATOM 1028 N N . MET A 1 136 ? -7.178 -3.259 8.166 1.00 87.25 136 MET A N 1
ATOM 1029 C CA . MET A 1 136 ? -6.179 -3.371 9.218 1.00 87.25 136 MET A CA 1
ATOM 1030 C C . MET A 1 136 ? -6.898 -3.582 10.539 1.00 87.25 136 MET A C 1
ATOM 1032 O O . MET A 1 136 ? -7.490 -2.645 11.078 1.00 87.25 136 MET A O 1
ATOM 1036 N N . SER A 1 137 ? -6.848 -4.804 11.061 1.00 81.62 137 SER A N 1
ATOM 1037 C CA . SER A 1 137 ? -7.439 -5.089 12.363 1.00 81.62 137 SER A CA 1
ATOM 1038 C C . SE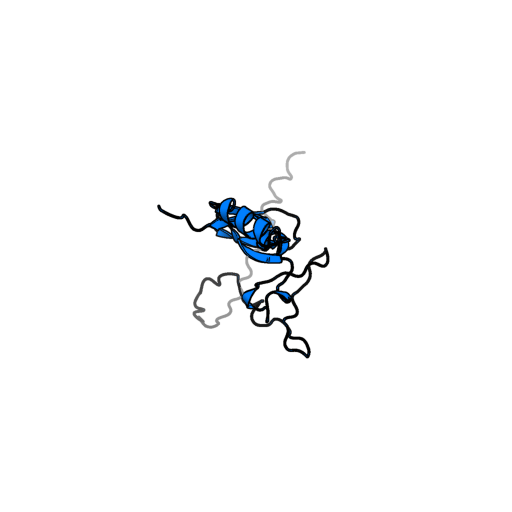R A 1 137 ? -6.632 -4.444 13.484 1.00 81.62 137 SER A C 1
ATOM 1040 O O . SER A 1 137 ? -5.424 -4.655 13.606 1.00 81.62 137 SER A O 1
ATOM 1042 N N . GLY A 1 138 ? -7.311 -3.650 14.308 1.00 71.69 138 GLY A N 1
ATOM 1043 C CA . GLY A 1 138 ? -6.735 -3.080 15.520 1.00 71.69 138 GLY A CA 1
ATOM 1044 C C . GLY A 1 138 ? -6.708 -4.106 16.653 1.00 71.69 138 GLY A C 1
ATOM 1045 O O . GLY A 1 138 ? -7.550 -5.002 16.720 1.00 71.69 138 GLY A O 1
ATOM 1046 N N . ALA A 1 139 ? -5.763 -3.971 17.585 1.00 59.69 139 ALA A N 1
ATOM 1047 C CA . ALA A 1 139 ? -5.749 -4.801 18.784 1.00 59.69 139 ALA A CA 1
ATOM 1048 C C . ALA A 1 139 ? -7.004 -4.520 19.632 1.00 59.69 139 ALA A C 1
ATOM 1050 O O . ALA A 1 139 ? -7.151 -3.446 20.220 1.00 59.69 139 ALA A O 1
ATOM 1051 N N . ALA A 1 140 ? -7.912 -5.494 19.715 1.00 52.97 140 ALA A N 1
ATOM 1052 C CA . ALA A 1 140 ? -8.998 -5.467 20.683 1.00 52.97 140 ALA A CA 1
ATOM 1053 C C . ALA A 1 140 ? -8.409 -5.705 22.080 1.00 52.97 140 ALA A C 1
ATOM 1055 O O . ALA A 1 140 ? -8.079 -6.834 22.444 1.00 52.97 140 ALA A O 1
ATOM 1056 N N . ILE A 1 141 ? -8.267 -4.638 22.867 1.00 54.16 141 ILE A N 1
ATOM 1057 C CA . ILE A 1 141 ? -8.032 -4.750 24.309 1.00 54.16 141 ILE A CA 1
ATOM 1058 C C . ILE A 1 141 ? -9.277 -5.376 24.953 1.00 54.16 141 ILE A C 1
ATOM 1060 O O . ILE A 1 141 ? -10.234 -4.679 25.283 1.00 54.16 141 ILE A O 1
ATOM 1064 N N . HIS A 1 142 ? -9.287 -6.705 25.078 1.00 48.00 142 HIS A N 1
ATOM 1065 C CA . HIS A 1 142 ? -10.202 -7.394 25.985 1.00 48.00 142 HIS A CA 1
ATOM 1066 C C . HIS A 1 142 ? -9.792 -7.015 27.410 1.00 48.00 142 HIS A C 1
ATOM 1068 O O . HIS A 1 142 ? -8.643 -7.228 27.798 1.00 48.00 142 HIS A O 1
ATOM 1074 N N . ASN A 1 143 ? -10.714 -6.381 28.128 1.00 42.19 143 ASN A N 1
ATOM 1075 C CA . ASN A 1 143 ? -10.540 -5.891 29.492 1.00 42.19 143 ASN A CA 1
ATOM 1076 C C . ASN A 1 143 ? -11.212 -6.841 30.481 1.00 42.19 143 ASN A C 1
ATOM 1078 O O . ASN A 1 143 ? -12.285 -7.374 30.115 1.00 42.19 143 ASN A O 1
#

Secondary structure (DSSP, 8-state):
---SSSSHHHHTTSS-----------------------SSSTTPPB-TTS-B---B-TTS-BEE-GGG-SSGGGS-SEEEEE-TTS-EEEEEHHHHH-PPPSSHHHHHHHHHH--SPEEEEEEPTTSSSEEEEEEE-------

pLDDT: mean 77.1, std 22.01, range [35.97, 98.31]